Protein AF-C6MAG3-F1 (afdb_monomer_lite)

Radius of gyration: 18.59 Å; chains: 1; bounding box: 46×47×47 Å

Structure (mmCIF, N/CA/C/O backbone):
data_AF-C6MAG3-F1
#
_entry.id   AF-C6MAG3-F1
#
loop_
_atom_site.group_PDB
_atom_site.id
_atom_site.type_symbol
_atom_site.label_atom_id
_atom_site.label_alt_id
_atom_site.label_comp_id
_atom_site.label_asym_id
_atom_site.label_entity_id
_atom_site.label_seq_id
_atom_site.pdbx_PDB_ins_code
_atom_site.Cartn_x
_atom_site.Cartn_y
_atom_site.Cartn_z
_atom_site.occupancy
_atom_site.B_iso_or_equiv
_atom_site.auth_seq_id
_atom_site.auth_comp_id
_atom_site.auth_asym_id
_atom_site.auth_atom_id
_atom_site.pdbx_PDB_model_num
ATOM 1 N N . MET A 1 1 ? -18.992 26.140 8.855 1.00 83.50 1 MET A N 1
ATOM 2 C CA . MET A 1 1 ? -17.733 25.719 8.214 1.00 83.50 1 MET A CA 1
ATOM 3 C C . MET A 1 1 ? -17.428 26.676 7.082 1.00 83.50 1 MET A C 1
ATOM 5 O O . MET A 1 1 ? -18.272 26.811 6.205 1.00 83.50 1 MET A O 1
ATOM 9 N N . ASN A 1 2 ? -16.285 27.359 7.135 1.00 96.38 2 ASN A N 1
ATOM 10 C CA . ASN A 1 2 ? -15.703 28.088 6.001 1.00 96.38 2 ASN A CA 1
ATOM 11 C C . ASN A 1 2 ? -14.717 27.184 5.230 1.00 96.38 2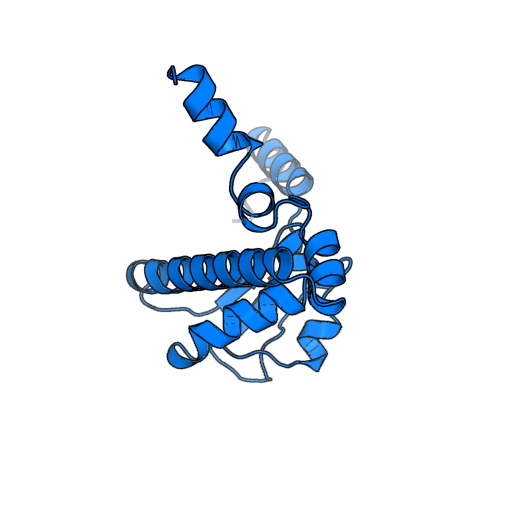 ASN A C 1
ATOM 13 O O . ASN A 1 2 ? -14.517 26.027 5.605 1.00 96.38 2 ASN A O 1
ATOM 17 N N . ILE A 1 3 ? -14.132 27.695 4.143 1.00 97.38 3 ILE A N 1
ATOM 18 C CA . ILE A 1 3 ? -13.217 26.927 3.283 1.00 97.38 3 ILE A CA 1
ATOM 19 C C . ILE A 1 3 ? -11.987 26.463 4.068 1.00 97.38 3 ILE A C 1
ATOM 21 O O . ILE A 1 3 ? -11.589 25.308 3.946 1.00 97.38 3 ILE A O 1
ATOM 25 N N . GLU A 1 4 ? -11.436 27.318 4.925 1.00 97.75 4 GLU A N 1
ATOM 26 C CA . GLU A 1 4 ? -10.256 27.010 5.732 1.00 97.75 4 GLU A CA 1
ATOM 27 C C . GLU A 1 4 ? -10.534 25.867 6.720 1.00 97.75 4 GLU A C 1
ATOM 29 O O . GLU A 1 4 ? -9.724 24.957 6.874 1.00 97.75 4 GLU A O 1
ATOM 34 N N . GLN A 1 5 ? -11.712 25.864 7.348 1.00 97.12 5 GLN A N 1
ATOM 35 C CA . GLN A 1 5 ? -12.139 24.795 8.253 1.00 97.12 5 GLN A CA 1
ATOM 36 C C . GLN A 1 5 ? -12.348 23.466 7.521 1.00 97.12 5 GLN A C 1
ATOM 38 O O . GLN A 1 5 ? -12.069 22.408 8.084 1.00 97.12 5 GLN A O 1
ATOM 43 N N . VAL A 1 6 ? -12.844 23.504 6.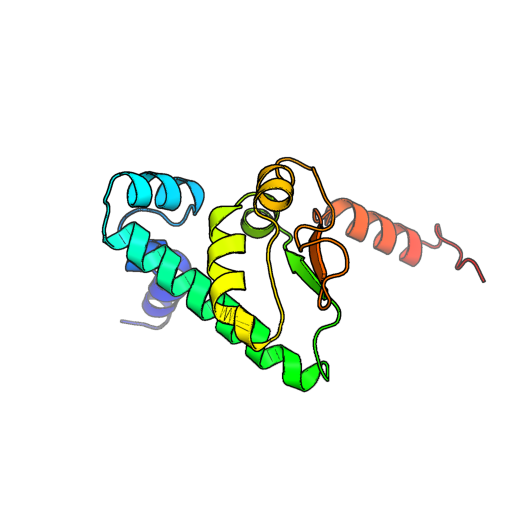281 1.00 97.62 6 VAL A N 1
ATOM 44 C CA . VAL A 1 6 ? -12.992 22.299 5.453 1.00 97.62 6 VAL A CA 1
ATOM 45 C C . VAL A 1 6 ? -11.622 21.753 5.054 1.00 97.62 6 VAL A C 1
ATOM 47 O O . VAL A 1 6 ? -11.398 20.550 5.177 1.00 97.62 6 VAL A O 1
ATOM 50 N N . ASP A 1 7 ? -10.698 22.619 4.638 1.00 97.44 7 ASP A N 1
ATOM 51 C CA . ASP A 1 7 ? -9.327 22.230 4.300 1.00 97.44 7 ASP A CA 1
ATOM 52 C C . ASP A 1 7 ? -8.612 21.583 5.495 1.00 97.44 7 ASP A C 1
ATOM 54 O O . ASP A 1 7 ? -8.052 20.491 5.379 1.00 97.44 7 ASP A O 1
ATOM 58 N N . GLU A 1 8 ? -8.723 22.194 6.677 1.00 97.12 8 GLU A N 1
ATOM 59 C CA . GLU A 1 8 ? -8.150 21.653 7.907 1.00 97.12 8 GLU A CA 1
ATOM 60 C C . GLU A 1 8 ? -8.750 20.282 8.251 1.00 97.12 8 GLU A C 1
ATOM 62 O O . GLU A 1 8 ? -8.027 19.337 8.582 1.00 97.12 8 GLU A O 1
ATOM 67 N N . MET A 1 9 ? -10.074 20.142 8.146 1.00 97.00 9 MET A N 1
ATOM 68 C CA . MET A 1 9 ? -10.755 18.877 8.411 1.00 97.00 9 MET A CA 1
ATOM 69 C C . MET A 1 9 ? -10.247 17.766 7.483 1.00 97.00 9 MET A C 1
ATOM 71 O O . MET A 1 9 ? -9.909 16.677 7.955 1.00 97.00 9 MET A O 1
ATOM 75 N N . LEU A 1 10 ? -10.156 18.038 6.180 1.00 96.19 10 LEU A N 1
ATOM 76 C CA . LEU A 1 10 ? -9.764 17.049 5.176 1.00 96.19 10 LEU A CA 1
ATOM 77 C C . LEU A 1 10 ? -8.278 16.686 5.257 1.00 96.19 10 LEU A C 1
ATOM 79 O O . LEU A 1 10 ? -7.937 15.508 5.178 1.00 96.19 10 LEU A O 1
ATOM 83 N N . ASN A 1 11 ? -7.397 17.666 5.460 1.00 96.06 11 ASN A N 1
ATOM 84 C CA . ASN A 1 11 ? -5.953 17.438 5.421 1.00 96.06 11 ASN A CA 1
ATOM 85 C C . ASN A 1 11 ? -5.347 17.035 6.769 1.00 96.06 11 ASN A C 1
ATOM 87 O O . ASN A 1 11 ? -4.281 16.418 6.790 1.00 96.06 11 ASN A O 1
ATOM 91 N N . LYS A 1 12 ? -5.975 17.393 7.898 1.00 95.94 12 LYS A N 1
ATOM 92 C CA . LYS A 1 12 ? -5.386 17.189 9.235 1.00 95.94 12 LYS A CA 1
ATOM 93 C C . LYS A 1 12 ? -6.206 16.298 10.160 1.00 95.94 12 LYS A C 1
ATOM 95 O O . LYS A 1 12 ? -5.621 15.720 11.068 1.00 95.94 12 LYS A O 1
ATOM 100 N N . LYS A 1 13 ? -7.522 16.174 9.953 1.00 96.88 13 LYS A N 1
ATOM 101 C CA . LYS A 1 13 ? -8.436 15.476 10.886 1.00 96.88 13 LYS A CA 1
ATOM 102 C C . LYS A 1 13 ? -9.150 14.264 10.274 1.00 96.88 13 LYS A C 1
ATOM 104 O O . LYS A 1 13 ? -10.019 13.684 10.910 1.00 96.88 13 LYS A O 1
ATOM 109 N N . SER A 1 14 ? -8.800 13.884 9.046 1.00 97.12 14 SER A N 1
ATOM 110 C CA . SER A 1 14 ? -9.444 12.796 8.297 1.00 97.12 14 SER A CA 1
ATOM 111 C C . SER A 1 14 ? -8.528 11.570 8.151 1.00 97.12 14 SER A C 1
ATOM 113 O O . SER A 1 14 ? -7.515 11.435 8.838 1.00 97.12 14 SER A O 1
ATOM 115 N N . GLY A 1 15 ? -8.887 10.646 7.256 1.00 97.12 15 GLY A N 1
ATOM 116 C CA . GLY A 1 15 ? -8.073 9.476 6.932 1.00 97.12 15 GLY A CA 1
ATOM 117 C C . GLY A 1 15 ? -7.965 8.503 8.103 1.00 97.12 15 GLY A C 1
ATOM 118 O O . GLY A 1 15 ? -8.949 8.263 8.798 1.00 97.12 15 GLY A O 1
ATOM 119 N N . LEU A 1 16 ? -6.767 7.948 8.307 1.00 98.00 16 LEU A N 1
ATOM 120 C CA . LEU A 1 16 ? -6.493 7.020 9.407 1.00 98.00 16 LEU A CA 1
ATOM 121 C C . LEU A 1 16 ? -6.883 7.617 10.764 1.00 98.00 16 LEU A C 1
ATOM 123 O O . LEU A 1 16 ? -7.643 6.989 11.489 1.00 98.00 16 LEU A O 1
ATOM 127 N N . LEU A 1 17 ? -6.454 8.853 11.042 1.00 98.25 17 LEU A N 1
ATOM 128 C CA . LEU A 1 17 ? -6.750 9.544 12.297 1.00 98.25 17 LEU A CA 1
ATOM 129 C C . LEU A 1 17 ? -8.250 9.748 12.504 1.00 98.25 17 LEU A C 1
ATOM 131 O O . LEU A 1 17 ? -8.752 9.487 13.589 1.00 98.25 17 LEU A O 1
ATOM 135 N N . GLY A 1 18 ? -8.957 10.211 11.471 1.00 98.00 18 GLY A N 1
ATOM 136 C CA . GLY A 1 18 ? -10.386 10.504 11.577 1.00 98.00 18 GLY A CA 1
ATOM 137 C C . GLY A 1 18 ? -11.255 9.258 11.751 1.00 98.00 18 GLY A C 1
ATOM 138 O O . GLY A 1 18 ? -12.262 9.319 12.439 1.00 98.00 18 GLY A O 1
ATOM 139 N N . ILE A 1 19 ? -10.873 8.126 11.146 1.00 98.19 19 ILE A N 1
ATOM 140 C CA . ILE A 1 19 ? -11.621 6.863 11.281 1.00 98.19 19 ILE A CA 1
ATOM 141 C C . ILE A 1 19 ? -11.253 6.146 12.578 1.00 98.19 19 ILE A C 1
ATOM 143 O O . ILE A 1 19 ? -12.119 5.576 13.236 1.00 98.19 19 ILE A O 1
ATOM 147 N N . SER A 1 20 ? -9.965 6.129 12.926 1.00 98.31 20 SER A N 1
ATOM 148 C CA . SER A 1 20 ? -9.507 5.418 14.113 1.00 98.31 20 SER A CA 1
ATOM 149 C C . SER A 1 20 ? -9.755 6.193 15.401 1.00 98.31 20 SER A C 1
ATOM 151 O O . SER A 1 20 ? -9.666 5.590 16.464 1.00 98.31 20 SER A O 1
ATOM 153 N N . GLU A 1 21 ? -9.940 7.514 15.300 1.00 97.75 21 GLU A N 1
ATOM 154 C CA . GLU A 1 21 ? -9.973 8.474 16.411 1.00 97.75 21 GLU A CA 1
ATOM 155 C C . GLU A 1 21 ? -8.773 8.328 17.367 1.00 97.75 21 GLU A C 1
ATOM 157 O O . GLU A 1 21 ? -8.865 8.592 18.562 1.00 97.75 21 GLU A O 1
ATOM 162 N N . LEU A 1 22 ? -7.624 7.893 16.829 1.00 97.94 22 LEU A N 1
ATOM 163 C CA . LEU A 1 22 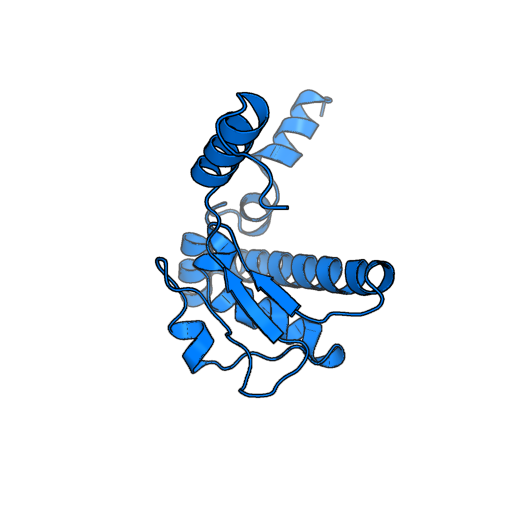? -6.463 7.478 17.625 1.00 97.94 22 LEU A CA 1
ATOM 164 C C . LEU A 1 22 ? -5.148 8.033 17.076 1.00 97.94 22 LEU A C 1
ATOM 166 O O . LEU A 1 22 ? -4.450 8.765 17.770 1.00 97.94 22 LEU A O 1
ATOM 170 N N . SER A 1 23 ? -4.779 7.677 15.843 1.00 97.69 23 SER A N 1
ATOM 171 C CA . SER A 1 23 ? -3.480 8.046 15.275 1.00 97.69 23 SER A CA 1
ATOM 172 C C . SER A 1 23 ? -3.514 8.054 13.750 1.00 97.69 23 SER A C 1
ATOM 174 O O . SER A 1 23 ? -4.279 7.326 13.124 1.00 97.69 23 SER A O 1
ATOM 176 N N . ASN A 1 24 ? -2.652 8.863 13.136 1.00 96.31 24 ASN A N 1
ATOM 177 C CA . ASN A 1 24 ? -2.345 8.785 11.708 1.00 96.31 24 ASN A CA 1
ATOM 178 C C . ASN A 1 24 ? -1.137 7.875 11.396 1.00 96.31 24 ASN A C 1
ATOM 180 O O . ASN A 1 24 ? -0.856 7.639 10.222 1.00 96.31 24 ASN A O 1
ATOM 184 N N . ASP A 1 25 ? -0.420 7.369 12.406 1.00 96.75 25 ASP A N 1
ATOM 185 C CA . ASP A 1 25 ? 0.712 6.455 12.230 1.00 96.75 25 ASP A CA 1
ATOM 186 C C . ASP A 1 25 ? 0.224 5.004 12.108 1.00 96.75 25 ASP A C 1
ATOM 188 O O . ASP A 1 25 ? -0.391 4.439 13.014 1.00 96.75 25 ASP A O 1
ATOM 192 N N . CYS A 1 26 ? 0.528 4.380 10.970 1.00 95.50 26 CYS A N 1
ATOM 193 C CA . CYS A 1 26 ? 0.045 3.040 10.644 1.00 95.50 26 CYS A CA 1
ATOM 194 C C . CYS A 1 26 ? 0.561 1.963 11.617 1.00 95.50 26 CYS A C 1
ATOM 196 O O . CYS A 1 26 ? -0.191 1.054 11.947 1.00 95.50 26 CYS A O 1
ATOM 198 N N . ARG A 1 27 ? 1.791 2.086 12.142 1.00 95.31 27 ARG A N 1
ATOM 199 C CA . ARG A 1 27 ? 2.349 1.110 13.101 1.00 95.31 27 ARG A CA 1
ATOM 200 C C . ARG A 1 27 ? 1.585 1.135 14.421 1.00 95.31 27 ARG A C 1
ATOM 202 O O . ARG A 1 27 ? 1.277 0.087 14.973 1.00 95.31 27 ARG A O 1
ATOM 209 N N . THR A 1 28 ? 1.258 2.333 14.897 1.00 97.50 28 THR A N 1
ATOM 210 C CA . THR A 1 28 ? 0.446 2.541 16.101 1.00 97.50 28 THR A CA 1
ATOM 211 C C . THR A 1 28 ? -0.929 1.898 15.937 1.00 97.50 28 THR A C 1
ATOM 213 O O . THR A 1 28 ? -1.397 1.204 16.835 1.00 97.50 28 THR A O 1
ATOM 216 N N . LEU A 1 29 ? -1.556 2.077 14.770 1.00 98.19 29 LEU A N 1
ATOM 217 C CA . LEU A 1 29 ? -2.853 1.469 14.483 1.00 98.19 29 LEU A CA 1
ATOM 218 C C . LEU A 1 29 ? -2.791 -0.052 14.339 1.00 98.19 29 LEU A C 1
ATOM 220 O O . LEU A 1 29 ? -3.734 -0.716 14.751 1.00 98.19 29 LEU A O 1
ATOM 224 N N . GLU A 1 30 ? -1.718 -0.614 13.777 1.00 97.06 30 GLU A N 1
ATOM 225 C CA . GLU A 1 30 ? -1.541 -2.071 13.710 1.00 97.06 30 GLU A CA 1
ATOM 226 C C . GLU A 1 30 ? -1.500 -2.685 15.111 1.00 97.06 30 GLU A C 1
ATOM 228 O O . GLU A 1 30 ? -2.231 -3.635 15.372 1.00 97.06 30 GLU A O 1
ATOM 233 N N . ILE A 1 31 ? -0.719 -2.096 16.023 1.00 97.88 31 ILE A N 1
ATOM 234 C CA . ILE A 1 31 ? -0.630 -2.550 17.420 1.00 97.88 31 ILE A CA 1
ATOM 235 C C . ILE A 1 31 ? -1.997 -2.443 18.104 1.00 97.88 31 ILE A C 1
ATOM 237 O O . ILE A 1 31 ? -2.483 -3.421 18.661 1.00 97.88 31 ILE A O 1
ATOM 241 N N . ALA A 1 32 ? -2.653 -1.283 18.010 1.00 98.25 32 ALA A N 1
ATOM 242 C CA . ALA A 1 32 ? -3.953 -1.076 18.642 1.00 98.25 32 ALA A CA 1
ATOM 243 C C . ALA A 1 32 ? -5.035 -2.016 18.079 1.00 98.25 32 ALA A C 1
ATOM 245 O O . ALA A 1 32 ? -5.886 -2.497 18.824 1.00 98.25 32 ALA A O 1
ATOM 246 N N . ALA A 1 33 ? -5.016 -2.295 16.773 1.00 97.94 33 ALA A N 1
ATOM 247 C CA . ALA A 1 33 ? -5.939 -3.242 16.155 1.00 97.94 33 ALA A CA 1
ATOM 248 C C . ALA A 1 33 ? -5.706 -4.676 16.658 1.00 97.94 33 ALA A C 1
ATOM 250 O O . ALA A 1 33 ? -6.681 -5.372 16.944 1.00 97.94 33 ALA A O 1
ATOM 251 N N . ASP A 1 34 ? -4.446 -5.096 16.814 1.00 97.00 34 ASP A N 1
ATOM 252 C CA . ASP A 1 34 ? -4.087 -6.400 17.390 1.00 97.00 34 ASP A CA 1
ATOM 253 C C . ASP A 1 34 ? -4.506 -6.508 18.874 1.00 97.00 34 ASP A C 1
ATOM 255 O O . ASP A 1 34 ? -4.845 -7.591 19.350 1.00 97.00 34 ASP A O 1
ATOM 259 N N . GLU A 1 35 ? -4.560 -5.381 19.590 1.00 98.00 35 GLU A N 1
ATOM 260 C CA . GLU A 1 35 ? -5.075 -5.265 20.965 1.00 98.00 35 GLU A CA 1
ATOM 261 C C . GLU A 1 35 ? -6.614 -5.145 21.048 1.00 98.00 35 GLU A C 1
ATOM 263 O O . GLU A 1 35 ? -7.172 -5.049 22.142 1.00 98.00 35 GLU A O 1
ATOM 268 N N . GLY A 1 36 ? -7.322 -5.183 19.912 1.00 98.06 36 GLY A N 1
ATOM 269 C CA . GLY A 1 36 ? -8.789 -5.180 19.851 1.00 98.06 36 GLY A CA 1
ATOM 270 C C . GLY A 1 36 ? -9.440 -3.803 19.679 1.00 98.06 36 GLY A C 1
ATOM 271 O O . GLY A 1 36 ? -10.648 -3.665 19.866 1.00 98.06 36 GLY A O 1
ATOM 272 N N . HIS A 1 37 ? -8.687 -2.764 19.310 1.00 98.50 37 HIS A N 1
ATOM 273 C CA . HIS A 1 37 ? -9.255 -1.444 19.041 1.00 98.50 37 HIS A CA 1
ATOM 274 C C . HIS A 1 37 ? -10.005 -1.416 17.697 1.00 98.50 37 HIS A C 1
ATOM 276 O O . HIS A 1 37 ? -9.414 -1.277 16.622 1.00 98.50 37 HIS A O 1
ATOM 282 N N . GLU A 1 38 ? -11.337 -1.433 17.755 1.00 98.38 38 GLU A N 1
ATOM 283 C CA . GLU A 1 38 ? -12.214 -1.495 16.575 1.00 98.38 38 GLU A CA 1
ATOM 284 C C . GLU A 1 38 ? -11.993 -0.353 15.568 1.00 98.38 38 GLU A C 1
ATOM 286 O O . GLU A 1 38 ? -11.906 -0.597 14.366 1.00 98.38 38 GLU A O 1
ATOM 291 N N . GLY A 1 39 ? -11.828 0.891 16.039 1.00 98.38 39 GLY A N 1
ATOM 292 C CA . GLY A 1 39 ? -11.562 2.040 15.160 1.00 98.38 39 GLY A CA 1
ATOM 293 C C . GLY A 1 39 ? -10.255 1.913 14.363 1.00 98.38 39 GLY A C 1
ATOM 294 O O . GLY A 1 39 ? -10.228 2.178 13.162 1.00 98.38 39 GLY A O 1
ATOM 295 N N . ALA A 1 40 ? -9.170 1.456 14.998 1.00 98.50 40 ALA A N 1
ATOM 296 C CA . ALA A 1 40 ? -7.892 1.206 14.340 1.00 98.50 40 ALA A CA 1
ATOM 297 C C . ALA A 1 40 ? -8.014 0.091 13.293 1.00 98.50 40 ALA A C 1
ATOM 299 O O . ALA A 1 40 ? -7.568 0.264 12.156 1.00 98.50 40 ALA A O 1
ATOM 300 N N . ARG A 1 41 ? -8.694 -1.012 13.635 1.00 98.50 41 ARG A N 1
ATOM 301 C CA . ARG A 1 41 ? -8.983 -2.105 12.697 1.00 98.50 41 ARG A CA 1
ATOM 302 C C . ARG A 1 41 ? -9.756 -1.602 11.476 1.00 98.50 41 ARG A C 1
ATOM 304 O O . ARG A 1 41 ? -9.332 -1.851 10.347 1.00 98.50 41 ARG A O 1
ATOM 311 N N . LEU A 1 42 ? -10.830 -0.842 11.696 1.00 98.56 42 LEU A N 1
ATOM 312 C CA . LEU A 1 42 ? -11.646 -0.260 10.630 1.00 98.56 42 LEU A CA 1
ATOM 313 C C . LEU A 1 42 ? -10.832 0.690 9.742 1.00 98.56 42 LEU A C 1
ATOM 315 O O . LEU A 1 42 ? -10.923 0.621 8.517 1.00 98.56 42 LEU A O 1
ATOM 319 N N . ALA A 1 43 ? -10.007 1.554 10.335 1.00 98.50 43 ALA A N 1
ATOM 320 C CA . ALA A 1 43 ? -9.171 2.490 9.590 1.00 98.50 43 ALA A CA 1
ATOM 321 C C . ALA A 1 43 ? -8.198 1.766 8.642 1.00 98.50 43 ALA A C 1
ATOM 323 O O . ALA A 1 43 ? -8.083 2.135 7.469 1.00 98.50 43 ALA A O 1
ATOM 324 N N . LEU A 1 44 ? -7.541 0.703 9.119 1.00 98.44 44 LEU A N 1
ATOM 325 C CA . LEU A 1 44 ? -6.630 -0.117 8.312 1.00 98.44 44 LEU A CA 1
ATOM 326 C C . LEU A 1 44 ? -7.374 -0.914 7.225 1.00 98.44 44 LEU A C 1
ATOM 328 O O . LEU A 1 44 ? -6.883 -1.038 6.099 1.00 98.44 44 LEU A O 1
ATOM 332 N N . GLU A 1 45 ? -8.566 -1.436 7.522 1.00 98.38 45 GLU A N 1
ATOM 333 C CA . GLU A 1 45 ? -9.422 -2.117 6.539 1.00 98.38 45 GLU A CA 1
ATOM 334 C C . GLU A 1 45 ? -9.851 -1.172 5.412 1.00 98.38 45 GLU A C 1
ATOM 336 O O . GLU A 1 45 ? -9.675 -1.496 4.237 1.00 98.38 45 GLU A O 1
ATOM 341 N N . VAL A 1 46 ? -10.325 0.030 5.747 1.00 98.50 46 VAL A N 1
ATOM 342 C CA . VAL A 1 46 ? -10.692 1.050 4.754 1.00 98.50 46 VAL A CA 1
ATOM 343 C C . VAL A 1 46 ? -9.481 1.462 3.917 1.00 98.50 46 VAL A C 1
ATOM 345 O O . VAL A 1 46 ? -9.592 1.578 2.695 1.00 98.50 46 VAL A O 1
ATOM 348 N N . MET A 1 47 ? -8.318 1.663 4.544 1.00 98.44 47 MET A N 1
ATOM 349 C CA . MET A 1 47 ? -7.081 2.013 3.842 1.00 98.44 47 MET A CA 1
ATOM 350 C C . MET A 1 47 ? -6.684 0.938 2.822 1.00 98.44 47 MET A C 1
ATOM 352 O O . MET A 1 47 ? -6.480 1.254 1.649 1.00 98.44 47 MET A O 1
ATOM 356 N N . THR A 1 48 ? -6.599 -0.323 3.252 1.00 98.62 48 THR A N 1
ATOM 357 C CA . THR A 1 48 ? -6.181 -1.451 2.397 1.00 98.62 48 THR A CA 1
ATOM 358 C C . THR A 1 48 ? -7.185 -1.735 1.282 1.00 98.62 48 THR A C 1
ATOM 360 O O . THR A 1 48 ? -6.778 -1.947 0.140 1.00 98.62 48 THR A O 1
ATOM 363 N N . TYR A 1 49 ? -8.488 -1.638 1.561 1.00 98.69 49 TYR A N 1
ATOM 364 C CA . TYR A 1 49 ? -9.533 -1.742 0.542 1.00 98.69 49 TYR A CA 1
ATOM 365 C C . TYR A 1 49 ? -9.410 -0.643 -0.522 1.00 98.69 49 TYR A C 1
ATOM 367 O O . TYR A 1 49 ? -9.446 -0.920 -1.723 1.00 98.69 49 TYR A O 1
ATOM 375 N N . ARG A 1 50 ? -9.231 0.618 -0.103 1.00 98.56 50 ARG A N 1
ATOM 376 C CA . ARG A 1 50 ? -9.060 1.736 -1.043 1.00 98.56 50 ARG A CA 1
ATOM 377 C C . ARG A 1 50 ? -7.798 1.568 -1.878 1.00 98.56 50 ARG A C 1
ATOM 379 O O . ARG A 1 50 ? -7.860 1.784 -3.085 1.00 98.56 50 ARG A 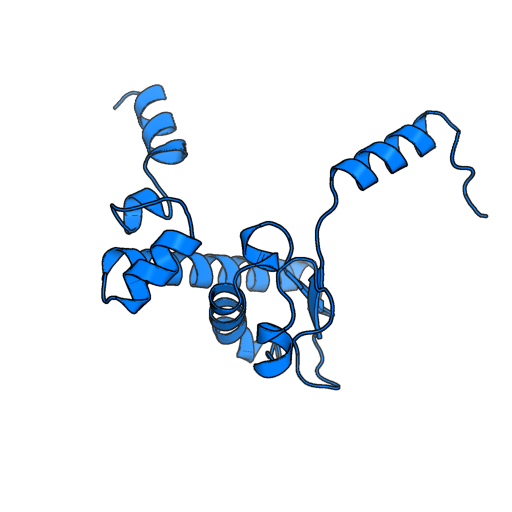O 1
ATOM 386 N N . LEU A 1 51 ? -6.689 1.162 -1.261 1.00 98.44 51 LEU A N 1
ATOM 387 C CA . LEU A 1 51 ? -5.436 0.898 -1.965 1.00 98.44 51 LEU A CA 1
ATOM 388 C C . LEU A 1 51 ? -5.617 -0.184 -3.038 1.00 98.44 51 LEU A C 1
ATOM 390 O O . LEU A 1 51 ? -5.275 0.050 -4.196 1.00 98.44 51 LEU A O 1
ATOM 394 N N . ALA A 1 52 ? -6.230 -1.317 -2.687 1.00 98.62 52 ALA A N 1
ATOM 395 C CA . ALA A 1 52 ? -6.534 -2.381 -3.639 1.00 98.62 52 ALA A CA 1
ATOM 396 C C . ALA A 1 52 ? -7.422 -1.878 -4.789 1.00 98.62 52 ALA A C 1
ATOM 398 O O . ALA A 1 52 ? -7.120 -2.103 -5.959 1.00 98.62 52 ALA A O 1
ATOM 399 N N . LYS A 1 53 ? -8.475 -1.112 -4.479 1.00 98.50 53 LYS A N 1
ATOM 400 C CA . LYS A 1 53 ? -9.353 -0.514 -5.492 1.00 98.50 53 LYS A CA 1
ATOM 401 C C . LYS A 1 53 ? -8.587 0.377 -6.478 1.00 98.50 53 LYS A C 1
ATOM 403 O O . LYS A 1 53 ? -8.848 0.301 -7.677 1.00 98.50 53 LYS A O 1
ATOM 408 N N . TYR A 1 54 ? -7.650 1.199 -6.001 1.00 98.06 54 TYR A N 1
ATOM 409 C CA . TYR A 1 54 ? -6.824 2.028 -6.884 1.00 98.06 54 TYR A CA 1
ATOM 410 C C . TYR A 1 54 ? -5.912 1.179 -7.774 1.00 98.06 54 TYR A C 1
ATOM 412 O O . TYR A 1 54 ? -5.890 1.407 -8.982 1.00 98.06 54 TYR A O 1
ATOM 420 N N . ILE A 1 55 ? -5.235 0.167 -7.221 1.00 97.69 55 ILE A N 1
ATOM 421 C CA . ILE A 1 55 ? -4.387 -0.755 -7.998 1.00 97.69 55 ILE A CA 1
ATOM 422 C C . ILE A 1 55 ? -5.201 -1.425 -9.111 1.00 97.69 55 ILE A C 1
ATOM 424 O O . ILE A 1 55 ? -4.825 -1.362 -10.280 1.00 97.69 55 ILE A O 1
ATOM 428 N N . ALA A 1 56 ? -6.362 -1.988 -8.768 1.00 97.12 56 ALA A N 1
ATOM 429 C CA . ALA A 1 56 ? -7.250 -2.614 -9.740 1.00 97.12 56 ALA A CA 1
ATOM 430 C C . ALA A 1 56 ? -7.693 -1.630 -10.834 1.00 97.12 56 ALA A C 1
ATOM 432 O O . ALA A 1 56 ? -7.702 -1.985 -12.009 1.00 97.12 56 ALA A O 1
ATOM 433 N N . SER A 1 57 ? -8.006 -0.379 -10.478 1.00 96.62 57 SER A N 1
ATOM 434 C CA . SER A 1 57 ? -8.414 0.633 -11.462 1.00 96.62 57 SER A CA 1
ATOM 435 C C . SER A 1 57 ? -7.308 0.999 -12.458 1.00 96.62 57 SER A C 1
ATOM 437 O O . SER A 1 57 ? -7.598 1.227 -13.630 1.00 96.62 57 SER A O 1
ATOM 439 N N . MET A 1 58 ? -6.044 1.004 -12.021 1.00 95.94 58 MET A N 1
ATOM 440 C CA . MET A 1 58 ? -4.905 1.326 -12.885 1.00 95.94 58 MET A CA 1
ATOM 441 C C . MET A 1 58 ? -4.582 0.196 -13.869 1.00 95.94 58 MET A C 1
ATOM 443 O O . MET A 1 58 ? -4.092 0.474 -14.960 1.00 95.94 58 MET A O 1
ATOM 447 N N . SER A 1 59 ? -4.926 -1.056 -13.537 1.00 94.44 59 SER A N 1
ATOM 448 C CA . SER A 1 59 ? -4.648 -2.223 -14.392 1.00 94.44 59 SER A CA 1
ATOM 449 C C . SER A 1 59 ? -5.211 -2.089 -15.813 1.00 94.44 59 SER A C 1
ATOM 451 O O . SER A 1 59 ? -4.586 -2.540 -16.769 1.00 94.44 59 SER A O 1
ATOM 453 N N . VAL A 1 60 ? -6.353 -1.409 -15.970 1.00 94.25 60 VAL A N 1
ATOM 454 C CA . VAL A 1 60 ? -6.980 -1.167 -17.278 1.00 94.25 60 VAL A CA 1
ATOM 455 C C . VAL A 1 60 ? -6.106 -0.268 -18.149 1.00 94.25 60 VAL A C 1
ATOM 457 O O . VAL A 1 60 ? -5.900 -0.565 -19.322 1.00 94.25 60 VAL A O 1
ATOM 460 N N . ALA A 1 61 ? -5.569 0.815 -17.580 1.00 94.25 61 ALA A N 1
ATOM 461 C CA . ALA A 1 61 ? -4.701 1.740 -18.305 1.00 94.25 61 ALA A CA 1
ATOM 462 C C . ALA A 1 61 ? -3.339 1.110 -18.641 1.00 94.25 61 ALA A C 1
ATOM 464 O O . ALA A 1 61 ? -2.752 1.436 -19.669 1.00 94.25 61 ALA A O 1
ATOM 465 N N . CYS A 1 62 ? -2.862 0.192 -17.796 1.00 92.38 62 CYS A N 1
ATOM 466 C CA . CYS A 1 62 ? -1.614 -0.541 -18.004 1.00 92.38 62 CYS A CA 1
ATOM 467 C C . CYS A 1 62 ? -1.749 -1.741 -18.962 1.00 92.38 62 CYS A C 1
ATOM 469 O O . CYS A 1 62 ? -0.734 -2.293 -19.371 1.00 92.38 62 CYS A O 1
ATOM 471 N N . GLY A 1 63 ? -2.970 -2.156 -19.327 1.00 93.56 63 GLY A N 1
ATOM 472 C CA . GLY A 1 63 ? -3.202 -3.347 -20.158 1.00 93.56 63 GLY A CA 1
ATOM 473 C C . GLY A 1 63 ? -2.986 -4.678 -19.426 1.00 93.56 63 GLY A C 1
ATOM 474 O O . GLY A 1 63 ? -2.820 -5.712 -20.068 1.00 93.56 63 GLY A O 1
ATOM 475 N N . GLY A 1 64 ? -2.989 -4.660 -18.093 1.00 92.69 64 GLY A N 1
ATOM 476 C CA . GLY A 1 64 ? -2.618 -5.786 -17.242 1.00 92.69 64 GLY A CA 1
ATOM 477 C C . GLY A 1 64 ? -1.662 -5.364 -16.129 1.00 92.69 64 GLY A C 1
ATOM 478 O O . GLY A 1 64 ? -1.430 -4.176 -15.901 1.00 92.69 64 GLY A O 1
ATOM 479 N N . ILE A 1 65 ? -1.134 -6.349 -15.404 1.00 96.12 65 ILE A N 1
ATOM 480 C CA . ILE A 1 65 ? -0.127 -6.151 -14.360 1.00 96.12 65 ILE A CA 1
ATOM 481 C C . ILE A 1 65 ? 0.968 -7.190 -14.594 1.00 96.12 65 ILE A C 1
ATOM 483 O O . ILE A 1 65 ? 0.687 -8.380 -14.534 1.00 96.12 65 ILE A O 1
ATOM 487 N N . ASP A 1 66 ? 2.207 -6.761 -14.828 1.00 95.94 66 ASP A N 1
ATOM 488 C CA . ASP A 1 66 ? 3.371 -7.662 -14.806 1.00 95.94 66 ASP A CA 1
ATOM 489 C C . ASP A 1 66 ? 3.932 -7.792 -13.387 1.00 95.94 66 ASP A C 1
ATOM 491 O O . ASP A 1 66 ? 4.342 -8.869 -12.946 1.00 95.94 66 ASP A O 1
ATOM 495 N N . ALA A 1 67 ? 3.917 -6.673 -12.656 1.00 96.88 67 ALA A N 1
ATOM 496 C CA . ALA A 1 67 ? 4.389 -6.584 -11.289 1.00 96.88 67 ALA A CA 1
AT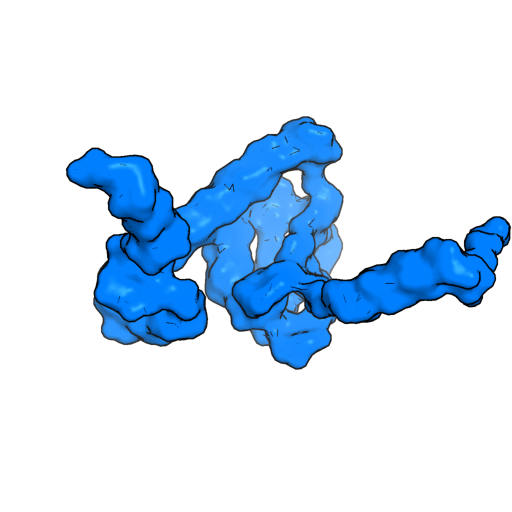OM 497 C C . ALA A 1 67 ? 3.626 -5.535 -10.468 1.00 96.88 67 ALA A C 1
ATOM 499 O O . ALA A 1 67 ? 3.259 -4.470 -10.966 1.00 96.88 67 ALA A O 1
ATOM 500 N N . LEU A 1 68 ? 3.459 -5.816 -9.176 1.00 97.94 68 LEU A N 1
ATOM 501 C CA . LEU A 1 68 ? 3.014 -4.872 -8.155 1.00 97.94 68 LEU A CA 1
ATOM 502 C C . LEU A 1 68 ? 4.173 -4.572 -7.198 1.00 97.94 68 LEU A C 1
ATOM 504 O O . LEU A 1 68 ? 4.674 -5.472 -6.525 1.00 97.94 68 LEU A O 1
ATOM 508 N N . VAL A 1 69 ? 4.574 -3.304 -7.104 1.00 97.81 69 VAL A N 1
ATOM 509 C CA . VAL A 1 69 ? 5.688 -2.864 -6.253 1.00 97.81 69 VAL A CA 1
ATOM 510 C C . VAL A 1 69 ? 5.171 -2.077 -5.052 1.00 97.81 69 VAL A C 1
ATOM 512 O O . VAL A 1 69 ? 4.479 -1.073 -5.202 1.00 97.81 69 VAL A O 1
ATOM 515 N N . PHE A 1 70 ? 5.554 -2.507 -3.852 1.00 98.25 70 PHE A N 1
ATOM 516 C CA . PHE A 1 70 ? 5.383 -1.752 -2.616 1.00 98.25 70 PHE A CA 1
ATOM 517 C C . PHE A 1 70 ? 6.668 -0.988 -2.280 1.00 98.25 70 PHE A C 1
ATOM 519 O O . PHE A 1 70 ? 7.749 -1.571 -2.203 1.00 98.25 70 PHE A O 1
ATOM 526 N N . THR A 1 71 ? 6.532 0.316 -2.047 1.00 96.81 71 THR A N 1
ATOM 527 C CA . THR A 1 71 ? 7.624 1.233 -1.693 1.00 96.81 71 THR A CA 1
ATOM 528 C C . THR A 1 71 ? 7.155 2.261 -0.654 1.00 96.81 71 THR A C 1
ATOM 530 O O . THR A 1 71 ? 5.982 2.257 -0.257 1.00 96.81 71 THR A O 1
ATOM 533 N N . GLY A 1 72 ? 8.055 3.124 -0.189 1.00 93.81 72 GLY A N 1
ATOM 534 C CA . GLY A 1 72 ? 7.800 4.147 0.816 1.00 93.81 72 GLY A CA 1
ATOM 535 C C . GLY A 1 72 ? 7.608 3.572 2.219 1.00 93.81 72 GLY A C 1
ATOM 536 O O . GLY A 1 72 ? 7.526 2.361 2.425 1.00 93.81 72 GLY A O 1
ATOM 537 N N . GLY A 1 73 ? 7.477 4.455 3.213 1.00 93.00 73 GLY A N 1
ATOM 538 C CA . GLY A 1 73 ? 7.490 4.070 4.630 1.00 93.00 73 GLY A CA 1
ATOM 539 C C . GLY A 1 73 ? 6.554 2.906 4.985 1.00 93.00 73 GLY A C 1
ATOM 540 O O . GLY A 1 73 ? 6.997 1.935 5.598 1.00 93.00 73 GLY A O 1
ATOM 541 N N . ILE A 1 74 ? 5.283 2.961 4.564 1.00 95.81 74 ILE A N 1
ATOM 542 C CA . ILE A 1 74 ? 4.296 1.896 4.829 1.00 95.81 74 ILE A CA 1
ATOM 543 C C . ILE A 1 74 ? 4.519 0.682 3.918 1.00 95.81 74 ILE A C 1
ATOM 545 O O . ILE A 1 74 ? 4.496 -0.446 4.404 1.00 95.81 74 ILE A O 1
ATOM 549 N N . GLY A 1 75 ? 4.740 0.881 2.616 1.00 96.69 75 GLY A N 1
ATOM 550 C CA . GLY A 1 75 ? 4.874 -0.226 1.665 1.00 96.69 75 GLY A CA 1
ATOM 551 C C . GLY A 1 75 ? 6.110 -1.082 1.930 1.00 96.69 75 GLY A C 1
ATOM 552 O O . GLY A 1 75 ? 6.032 -2.307 1.886 1.00 96.69 75 GLY A O 1
ATOM 553 N N . GLU A 1 76 ? 7.227 -0.463 2.301 1.00 95.75 76 GLU A N 1
ATOM 554 C CA . GLU A 1 76 ? 8.469 -1.155 2.654 1.00 95.75 76 GLU A CA 1
ATOM 555 C C . GLU A 1 76 ? 8.360 -1.870 3.996 1.00 95.75 76 GLU A C 1
ATOM 557 O O . GLU A 1 76 ? 8.820 -3.004 4.160 1.00 95.75 76 GLU A O 1
ATOM 562 N N . ASN A 1 77 ? 7.716 -1.221 4.967 1.00 94.38 77 ASN A N 1
ATOM 563 C CA . ASN A 1 77 ? 7.781 -1.650 6.350 1.00 94.38 77 ASN A CA 1
ATOM 564 C C . ASN A 1 77 ? 6.484 -2.204 6.904 1.00 94.38 77 ASN A C 1
ATOM 566 O O . ASN A 1 77 ? 6.518 -2.518 8.075 1.00 94.38 77 ASN A O 1
ATOM 570 N N . SER A 1 78 ? 5.373 -2.382 6.192 1.00 95.88 78 SER A N 1
ATOM 571 C CA . SER A 1 78 ? 4.192 -3.077 6.736 1.00 95.88 78 SER A CA 1
ATOM 572 C C . SER A 1 78 ? 3.855 -4.349 5.959 1.00 95.88 78 SER A C 1
ATOM 574 O O . SER A 1 78 ? 3.203 -4.335 4.916 1.00 95.88 78 SER A O 1
ATOM 576 N N . ARG A 1 79 ? 4.235 -5.493 6.541 1.00 96.12 79 ARG A N 1
ATOM 577 C CA . ARG A 1 79 ? 3.853 -6.826 6.047 1.00 96.12 79 ARG A CA 1
ATOM 578 C C . ARG A 1 79 ? 2.337 -7.048 6.039 1.00 96.12 79 ARG A C 1
ATOM 580 O O . ARG A 1 79 ? 1.836 -7.718 5.138 1.00 96.12 79 ARG A O 1
ATOM 587 N N . ASN A 1 80 ? 1.626 -6.490 7.021 1.00 96.06 80 ASN A N 1
ATOM 588 C CA . ASN A 1 80 ? 0.195 -6.711 7.211 1.00 96.06 80 ASN A CA 1
ATOM 589 C C . ASN A 1 80 ? -0.613 -5.908 6.192 1.00 96.06 80 ASN A C 1
ATOM 591 O O . ASN A 1 80 ? -1.536 -6.451 5.589 1.00 96.06 80 ASN A O 1
ATOM 595 N N . ILE A 1 81 ? -0.229 -4.652 5.935 1.00 97.81 81 ILE A N 1
ATOM 596 C CA . ILE A 1 81 ? -0.842 -3.828 4.888 1.00 97.81 81 ILE A CA 1
ATOM 597 C C . ILE A 1 81 ? -0.633 -4.458 3.513 1.00 97.81 81 ILE A C 1
ATOM 599 O O . ILE A 1 81 ? -1.600 -4.569 2.757 1.00 97.81 81 ILE A O 1
ATOM 603 N N . ARG A 1 82 ? 0.582 -4.936 3.196 1.00 98.31 82 ARG A N 1
ATOM 604 C CA . ARG A 1 82 ? 0.842 -5.652 1.935 1.00 98.31 82 ARG A CA 1
ATOM 605 C C . ARG A 1 82 ? -0.047 -6.886 1.790 1.00 98.31 82 ARG A C 1
ATOM 607 O O . ARG A 1 82 ? -0.749 -7.009 0.791 1.00 98.31 82 ARG A O 1
ATOM 614 N N . ALA A 1 83 ? -0.072 -7.747 2.810 1.00 98.00 83 ALA A N 1
ATOM 615 C CA . ALA A 1 83 ? -0.879 -8.967 2.818 1.00 98.00 83 ALA A CA 1
ATOM 616 C C . ALA A 1 83 ? -2.378 -8.684 2.638 1.00 98.00 83 ALA A C 1
ATOM 618 O O . ALA A 1 83 ? -3.008 -9.258 1.753 1.00 98.00 83 ALA A O 1
ATOM 619 N N . LYS A 1 84 ? -2.941 -7.758 3.425 1.00 97.88 84 LYS A N 1
ATOM 620 C CA . LYS A 1 84 ? -4.359 -7.374 3.335 1.00 97.88 84 LYS A CA 1
ATOM 621 C C . LYS A 1 84 ? -4.708 -6.777 1.972 1.00 97.88 84 LYS A C 1
ATOM 623 O O . LYS A 1 84 ? -5.748 -7.104 1.418 1.00 97.88 84 LYS A O 1
ATOM 628 N N . THR A 1 85 ? -3.842 -5.925 1.426 1.00 98.56 85 THR A N 1
ATOM 629 C CA . THR A 1 85 ? -4.064 -5.298 0.115 1.00 98.56 85 THR A CA 1
ATOM 630 C C . THR A 1 85 ? -4.072 -6.339 -1.001 1.00 98.56 85 THR A C 1
ATOM 632 O O . THR A 1 85 ? -4.995 -6.350 -1.809 1.00 98.56 85 THR A O 1
ATOM 635 N N . VAL A 1 86 ? -3.076 -7.232 -1.032 1.00 98.31 86 VAL A N 1
ATOM 636 C CA . VAL A 1 86 ? -2.977 -8.276 -2.064 1.00 98.31 86 VAL A CA 1
ATOM 637 C C . VAL A 1 86 ? -4.119 -9.285 -1.958 1.00 98.31 86 VAL A C 1
ATOM 639 O O . VAL A 1 86 ? -4.624 -9.712 -2.987 1.00 98.31 86 VAL A O 1
ATOM 642 N N . ALA A 1 87 ? -4.605 -9.597 -0.753 1.00 98.19 87 ALA A N 1
ATOM 643 C CA . ALA A 1 87 ? -5.750 -10.494 -0.580 1.00 98.19 87 ALA A CA 1
ATOM 644 C C . ALA A 1 87 ? -7.020 -10.008 -1.310 1.00 98.19 87 ALA A C 1
ATOM 646 O O . ALA A 1 87 ? -7.786 -10.822 -1.817 1.00 98.19 87 ALA A O 1
ATOM 647 N N . TYR A 1 88 ? -7.235 -8.691 -1.427 1.00 98.50 88 TYR A N 1
ATOM 648 C CA . TYR A 1 88 ? -8.342 -8.138 -2.221 1.00 98.50 88 TYR A CA 1
ATOM 649 C C . TYR A 1 88 ? -8.145 -8.274 -3.738 1.00 98.50 88 TYR A C 1
ATOM 651 O O . TYR A 1 88 ? -9.098 -8.081 -4.490 1.00 98.50 88 TYR A O 1
ATOM 659 N N . LEU A 1 89 ? -6.924 -8.554 -4.194 1.00 97.88 89 LEU A N 1
ATOM 660 C CA . LEU A 1 89 ? -6.519 -8.575 -5.601 1.00 97.88 89 LEU A CA 1
ATOM 661 C C . LEU A 1 89 ? -6.216 -9.989 -6.111 1.00 97.88 89 LEU A C 1
ATOM 663 O O . LEU A 1 89 ? -5.683 -10.138 -7.208 1.00 97.88 89 LEU A O 1
ATOM 667 N N . ASP A 1 90 ? -6.592 -11.015 -5.349 1.00 95.75 90 ASP A N 1
ATOM 668 C CA . ASP A 1 90 ? -6.396 -12.424 -5.706 1.00 95.75 90 ASP A CA 1
ATOM 669 C C . ASP A 1 90 ? -7.003 -12.764 -7.081 1.00 95.75 90 ASP A C 1
ATOM 671 O O . ASP A 1 90 ? -6.403 -13.472 -7.884 1.00 95.75 90 ASP A O 1
ATOM 675 N N . TYR A 1 91 ? -8.140 -12.146 -7.424 1.00 95.25 91 TYR A N 1
ATOM 676 C CA . TYR A 1 91 ? -8.799 -12.306 -8.728 1.00 95.25 91 TYR A CA 1
ATOM 677 C C . TYR A 1 91 ? -7.997 -11.748 -9.922 1.00 95.25 91 TYR A C 1
ATOM 679 O O . TYR A 1 91 ? -8.330 -12.048 -11.067 1.00 95.25 91 TYR A O 1
ATOM 687 N N . LEU A 1 92 ? -6.961 -10.938 -9.673 1.00 95.56 92 LEU A N 1
ATOM 688 C CA . LEU A 1 92 ? -5.997 -10.469 -10.676 1.00 95.56 92 LEU A CA 1
ATOM 689 C C . LEU A 1 92 ? -4.735 -11.353 -10.732 1.00 95.56 92 LEU A C 1
ATOM 691 O O . LEU A 1 92 ? -3.779 -11.000 -11.419 1.00 95.56 92 LEU A O 1
ATOM 695 N N . GLY A 1 93 ? -4.706 -12.474 -10.002 1.00 96.12 93 GLY A N 1
ATOM 696 C CA . GLY A 1 93 ? -3.564 -13.393 -9.930 1.00 96.12 93 GLY A CA 1
ATOM 697 C C . GLY A 1 93 ? -2.424 -12.920 -9.023 1.00 96.12 93 GLY A C 1
ATOM 698 O O . GLY A 1 93 ? -1.329 -13.479 -9.065 1.00 96.12 93 GLY A O 1
ATOM 699 N N . LEU A 1 94 ? -2.642 -11.875 -8.219 1.00 97.94 94 LEU A N 1
ATOM 700 C CA . LEU A 1 94 ? -1.643 -11.367 -7.281 1.00 97.94 94 LEU A CA 1
ATOM 701 C C . LEU A 1 94 ? -1.670 -12.192 -5.992 1.00 97.94 94 LEU A C 1
ATOM 703 O O . LEU A 1 94 ? -2.682 -12.241 -5.298 1.00 97.94 94 LEU A O 1
ATOM 707 N N . HIS A 1 95 ? -0.528 -12.776 -5.631 1.00 97.81 95 HIS A N 1
ATOM 708 C CA . HIS A 1 95 ? -0.391 -13.603 -4.432 1.00 97.81 95 HIS A CA 1
ATOM 709 C C . HIS A 1 95 ? 0.858 -13.228 -3.630 1.00 97.81 95 HIS A C 1
ATOM 711 O O . HIS A 1 95 ? 1.831 -12.698 -4.169 1.00 97.81 95 HIS A O 1
ATOM 717 N N . ILE A 1 96 ? 0.848 -13.538 -2.332 1.00 97.56 96 ILE A N 1
ATOM 718 C CA . ILE A 1 96 ? 1.978 -13.315 -1.426 1.00 97.56 96 ILE A CA 1
ATOM 719 C C . ILE A 1 96 ? 2.501 -14.646 -0.882 1.00 97.56 96 ILE A C 1
ATOM 721 O O . ILE A 1 96 ? 1.745 -15.453 -0.343 1.00 97.56 96 ILE A O 1
ATOM 725 N N . ASP A 1 97 ? 3.817 -14.832 -0.951 1.00 97.94 97 ASP A N 1
ATOM 726 C CA . ASP A 1 97 ? 4.530 -15.793 -0.121 1.00 97.94 97 ASP A CA 1
ATOM 727 C C . ASP A 1 97 ? 4.707 -15.191 1.277 1.00 97.94 97 ASP A C 1
ATOM 729 O O . ASP A 1 97 ? 5.350 -14.154 1.469 1.00 97.94 97 ASP A O 1
ATOM 733 N N . THR A 1 98 ? 4.099 -15.831 2.276 1.00 97.00 98 THR A N 1
ATOM 734 C CA . THR A 1 98 ? 4.082 -15.287 3.639 1.00 97.00 98 THR A CA 1
ATOM 735 C C . THR A 1 98 ? 5.491 -15.164 4.208 1.00 97.00 98 THR A C 1
ATOM 737 O O . THR A 1 98 ? 5.784 -14.166 4.857 1.00 97.00 98 THR A O 1
ATOM 740 N N . LYS A 1 99 ? 6.386 -16.122 3.943 1.00 96.88 99 LYS A N 1
ATOM 741 C CA . LYS A 1 99 ? 7.748 -16.093 4.482 1.00 96.88 99 LYS A CA 1
ATOM 742 C C . LYS A 1 99 ? 8.561 -14.963 3.848 1.00 96.88 99 LYS A C 1
ATOM 744 O O . LYS A 1 99 ? 9.147 -14.162 4.569 1.00 96.88 99 LYS A O 1
ATOM 749 N N . ALA A 1 100 ? 8.527 -14.831 2.527 1.00 97.00 100 ALA A N 1
ATOM 750 C CA . ALA A 1 100 ? 9.206 -13.750 1.824 1.00 97.00 100 ALA A CA 1
ATOM 751 C C . ALA A 1 100 ? 8.671 -12.378 2.265 1.00 97.00 100 ALA A C 1
ATOM 753 O O . ALA A 1 100 ? 9.445 -11.475 2.583 1.00 97.00 100 ALA A O 1
ATOM 754 N N . ASN A 1 101 ? 7.349 -12.224 2.386 1.00 97.62 101 ASN A N 1
ATOM 755 C CA . ASN A 1 101 ? 6.738 -10.981 2.856 1.00 97.62 101 ASN A CA 1
ATOM 756 C C . ASN A 1 101 ? 7.174 -10.592 4.279 1.00 97.62 101 ASN A C 1
ATOM 758 O O . ASN A 1 101 ? 7.278 -9.405 4.585 1.00 97.62 101 ASN A O 1
ATOM 762 N N . MET A 1 102 ? 7.440 -11.569 5.148 1.00 94.75 102 MET A N 1
ATOM 763 C CA . MET A 1 102 ? 7.953 -11.330 6.500 1.00 94.75 102 MET A CA 1
ATOM 764 C C . MET A 1 102 ? 9.383 -10.791 6.501 1.00 94.75 102 MET A C 1
ATOM 766 O O . MET A 1 102 ? 9.701 -9.902 7.291 1.00 94.75 102 MET A O 1
ATOM 770 N N . GLU A 1 103 ? 10.230 -11.327 5.624 1.00 94.31 103 GLU A N 1
ATOM 771 C CA . GLU A 1 103 ? 11.665 -11.036 5.563 1.00 94.31 103 GLU A CA 1
ATOM 772 C C . GLU A 1 103 ? 11.971 -9.679 4.900 1.00 94.31 103 GLU A C 1
ATOM 774 O O . GLU A 1 103 ? 12.962 -9.029 5.234 1.00 94.31 103 GLU A O 1
ATOM 779 N N . LYS A 1 104 ? 11.120 -9.206 3.979 1.00 90.19 104 LYS A N 1
ATOM 780 C CA . LYS A 1 104 ? 11.326 -7.943 3.244 1.00 90.19 104 LYS A CA 1
ATOM 781 C C . LYS A 1 104 ? 10.792 -6.718 4.002 1.00 90.19 104 LYS A C 1
ATOM 783 O O . LYS A 1 104 ? 9.718 -6.193 3.695 1.00 90.19 104 LYS A O 1
ATOM 788 N N . ARG A 1 105 ? 11.534 -6.302 5.036 1.00 86.12 105 ARG A N 1
ATOM 789 C CA . ARG A 1 105 ? 11.379 -5.051 5.818 1.00 86.12 105 ARG A CA 1
ATOM 790 C C . ARG A 1 105 ? 12.762 -4.489 6.183 1.00 86.12 105 ARG A C 1
ATOM 792 O O . ARG A 1 105 ? 13.759 -5.206 6.078 1.00 86.12 105 ARG A O 1
ATOM 799 N N . TYR A 1 106 ? 12.818 -3.240 6.656 1.00 83.00 106 TYR A N 1
ATOM 800 C CA . TYR A 1 106 ? 14.038 -2.607 7.187 1.00 83.00 106 TYR A CA 1
ATOM 801 C C . TYR A 1 106 ? 15.208 -2.580 6.187 1.00 83.00 106 TYR A C 1
ATOM 803 O O . TYR A 1 106 ? 16.324 -2.981 6.504 1.00 83.00 106 TYR A O 1
ATOM 811 N N . GLY A 1 107 ? 14.933 -2.143 4.955 1.00 80.88 107 GLY A N 1
ATOM 812 C CA . GLY A 1 107 ? 15.930 -2.049 3.880 1.00 80.88 107 GLY A CA 1
ATOM 813 C C . GLY A 1 107 ? 16.097 -3.323 3.045 1.00 80.88 107 GLY A C 1
ATOM 814 O O . GLY A 1 107 ? 16.748 -3.284 2.004 1.00 80.88 107 GLY A O 1
ATOM 815 N N . ASN A 1 108 ? 15.471 -4.439 3.434 1.00 88.88 108 ASN A N 1
ATOM 816 C CA . ASN A 1 108 ? 15.438 -5.640 2.601 1.00 88.88 108 ASN A CA 1
ATOM 817 C C . ASN A 1 108 ? 14.406 -5.505 1.474 1.00 88.88 108 ASN A C 1
ATOM 819 O O . ASN A 1 108 ? 13.225 -5.269 1.730 1.00 88.88 108 ASN A O 1
ATOM 823 N N . SER A 1 109 ? 14.844 -5.737 0.238 1.00 92.94 109 SER A N 1
ATOM 824 C CA . SER A 1 109 ? 14.035 -5.637 -0.981 1.00 92.94 109 SER A CA 1
ATOM 825 C C . SER A 1 109 ? 13.938 -6.972 -1.726 1.00 92.94 109 SER A C 1
ATOM 827 O O . SER A 1 109 ? 14.693 -7.918 -1.457 1.00 92.94 109 SER A O 1
ATOM 829 N N . GLY A 1 110 ? 12.983 -7.074 -2.649 1.00 95.88 110 GLY A N 1
ATOM 830 C CA . GLY A 1 110 ? 12.843 -8.203 -3.567 1.00 95.88 110 GLY A CA 1
ATOM 831 C C . GLY A 1 110 ? 11.416 -8.720 -3.708 1.00 95.88 110 GLY A C 1
ATOM 832 O O . GLY A 1 110 ? 10.461 -8.118 -3.219 1.00 95.88 110 GLY A O 1
ATOM 833 N N . ILE A 1 111 ? 11.294 -9.854 -4.396 1.00 97.69 111 ILE A N 1
ATOM 834 C CA . ILE A 1 111 ? 10.022 -10.529 -4.660 1.00 97.69 111 ILE A CA 1
ATOM 835 C C . ILE A 1 111 ? 9.455 -11.108 -3.357 1.00 97.69 111 ILE A C 1
ATOM 837 O O . ILE A 1 111 ? 10.176 -11.720 -2.567 1.00 97.69 111 ILE A O 1
ATOM 841 N N . ILE A 1 112 ? 8.157 -10.900 -3.155 1.00 98.19 112 ILE A N 1
ATOM 842 C CA . ILE A 1 112 ? 7.349 -11.415 -2.047 1.00 98.19 112 ILE A CA 1
ATOM 843 C C . ILE A 1 112 ? 6.146 -12.237 -2.526 1.00 98.19 112 ILE A C 1
ATOM 845 O O . ILE A 1 112 ? 5.302 -12.596 -1.711 1.00 98.19 112 ILE A O 1
ATOM 849 N N . SER A 1 113 ? 6.039 -12.523 -3.823 1.00 98.19 113 SER A N 1
ATOM 850 C CA . SER A 1 113 ? 5.077 -13.481 -4.370 1.00 98.19 113 SER A CA 1
ATOM 851 C C . SER A 1 113 ? 5.682 -14.896 -4.446 1.00 98.19 113 SER A C 1
ATOM 853 O O . SER A 1 113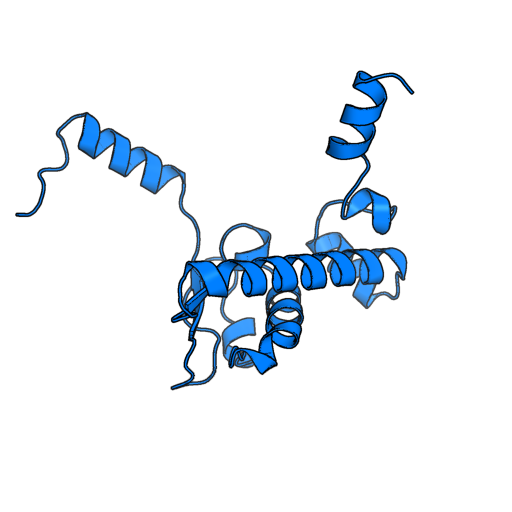 ? 6.909 -15.039 -4.401 1.00 98.19 113 SER A O 1
ATOM 855 N N . PRO A 1 114 ? 4.862 -15.962 -4.539 1.00 97.38 114 PRO A N 1
ATOM 856 C CA . PRO A 1 114 ? 5.365 -17.330 -4.672 1.00 97.38 114 PRO A CA 1
ATOM 857 C C . PRO A 1 114 ? 6.298 -17.503 -5.878 1.00 97.38 114 PRO A C 1
ATOM 859 O O . PRO A 1 114 ? 6.138 -16.839 -6.904 1.00 97.38 114 PRO A O 1
ATOM 862 N N . THR A 1 115 ? 7.268 -18.414 -5.792 1.00 94.00 115 THR A N 1
ATOM 863 C CA . THR A 1 115 ? 8.208 -18.662 -6.896 1.00 94.00 115 THR A CA 1
ATOM 864 C C . THR A 1 115 ? 7.470 -19.033 -8.184 1.00 94.00 115 THR A C 1
ATOM 866 O O . THR A 1 115 ? 6.646 -19.942 -8.191 1.00 94.00 115 THR A O 1
ATOM 869 N N . GLY A 1 116 ? 7.775 -18.328 -9.277 1.00 90.69 116 GLY A N 1
ATOM 870 C CA . GLY A 1 116 ? 7.146 -18.541 -10.585 1.00 90.69 116 GLY A CA 1
ATOM 871 C C . GLY A 1 116 ? 5.750 -17.927 -10.743 1.00 90.69 116 GLY A C 1
ATOM 872 O O . GLY A 1 116 ? 5.155 -18.081 -11.806 1.00 90.69 116 GLY A O 1
ATOM 873 N N . SER A 1 117 ? 5.226 -17.232 -9.726 1.00 92.44 117 SER A N 1
ATOM 874 C CA . SER A 1 117 ? 3.961 -16.497 -9.848 1.00 92.44 117 SER A CA 1
ATOM 875 C C . SER A 1 117 ? 4.101 -15.269 -10.748 1.00 92.44 117 SER A C 1
ATOM 877 O O . SER A 1 117 ? 5.075 -14.522 -10.655 1.00 92.44 117 SER A O 1
ATOM 879 N N . MET A 1 118 ? 3.091 -15.068 -11.593 1.00 92.69 118 MET A N 1
ATOM 880 C CA . MET A 1 118 ? 2.887 -13.868 -12.396 1.00 92.69 118 MET A CA 1
ATOM 881 C C . MET A 1 118 ? 1.413 -13.459 -12.253 1.00 92.69 118 MET A C 1
ATOM 883 O O . MET A 1 118 ? 0.554 -14.325 -12.439 1.00 92.69 118 MET A O 1
ATOM 887 N N . PRO A 1 119 ? 1.103 -12.192 -11.933 1.00 96.75 119 PRO A N 1
ATOM 888 C CA . PRO A 1 119 ? 2.030 -11.068 -11.770 1.00 96.75 119 PRO A CA 1
ATOM 889 C C . PRO A 1 119 ? 2.913 -11.172 -10.515 1.00 96.75 119 PRO A C 1
ATOM 891 O O . PRO A 1 119 ? 2.494 -11.703 -9.485 1.00 96.75 119 PRO A O 1
ATOM 894 N N . ALA A 1 120 ? 4.136 -10.645 -10.587 1.00 97.88 120 ALA A N 1
ATOM 895 C CA . ALA A 1 120 ? 5.051 -10.642 -9.447 1.00 97.88 120 ALA A CA 1
ATOM 896 C C . ALA A 1 120 ? 4.647 -9.584 -8.405 1.00 97.88 120 ALA A C 1
ATOM 898 O O . ALA A 1 120 ? 4.171 -8.505 -8.747 1.00 97.88 120 ALA A O 1
ATOM 899 N N . VAL A 1 121 ? 4.893 -9.841 -7.120 1.00 98.44 121 VAL A N 1
ATOM 900 C CA . VAL A 1 121 ? 4.726 -8.833 -6.056 1.00 98.44 121 VAL A CA 1
ATOM 901 C C . VAL A 1 121 ? 6.079 -8.559 -5.425 1.00 98.44 121 VAL A C 1
ATOM 903 O O . VAL A 1 121 ? 6.783 -9.504 -5.081 1.00 98.44 121 VAL A O 1
ATOM 906 N N . LEU A 1 122 ? 6.464 -7.292 -5.269 1.00 98.12 122 LEU A N 1
ATOM 907 C CA . LEU A 1 122 ? 7.795 -6.901 -4.801 1.00 98.12 122 LEU A CA 1
ATOM 908 C C . LEU A 1 122 ? 7.749 -5.821 -3.721 1.00 98.12 122 LEU A C 1
ATOM 910 O O . LEU A 1 122 ? 6.817 -5.023 -3.648 1.00 98.12 122 LEU A O 1
ATOM 914 N N . VAL A 1 123 ? 8.819 -5.764 -2.931 1.00 98.19 123 VAL A N 1
ATOM 915 C CA . VAL A 1 123 ? 9.162 -4.631 -2.067 1.00 98.19 123 VAL A CA 1
ATOM 916 C C . VAL A 1 123 ? 10.435 -3.983 -2.598 1.00 98.19 123 VAL A C 1
ATOM 918 O O . VAL A 1 123 ? 11.454 -4.663 -2.733 1.00 98.19 123 VAL A O 1
ATOM 921 N N . VAL A 1 124 ? 10.393 -2.683 -2.883 1.00 96.44 124 VAL A N 1
ATOM 922 C CA . VAL A 1 124 ? 11.541 -1.916 -3.389 1.00 96.44 124 VAL A CA 1
ATOM 923 C C . VAL A 1 124 ? 11.667 -0.621 -2.582 1.00 96.44 124 VAL A C 1
ATOM 925 O O . VAL A 1 124 ? 10.753 0.200 -2.643 1.00 96.44 124 VAL A O 1
ATOM 928 N N . PRO A 1 125 ? 12.757 -0.429 -1.818 1.00 94.25 125 PRO A N 1
ATOM 929 C CA . PRO A 1 125 ? 13.009 0.808 -1.099 1.00 94.25 125 PRO A CA 1
ATOM 930 C C . PRO A 1 125 ? 13.094 2.002 -2.038 1.00 94.25 125 PRO A C 1
ATOM 932 O O . PRO A 1 125 ? 13.764 1.926 -3.070 1.00 94.25 125 PRO A O 1
ATOM 935 N N . THR A 1 126 ? 12.429 3.094 -1.675 1.00 91.88 126 THR A N 1
ATOM 936 C CA . THR A 1 126 ? 12.634 4.369 -2.363 1.00 91.88 126 THR A CA 1
ATOM 937 C C . THR A 1 126 ? 13.949 5.005 -1.909 1.00 91.88 126 THR A C 1
ATOM 939 O O . THR A 1 126 ? 14.390 4.817 -0.774 1.00 91.88 126 THR A O 1
ATOM 942 N N . ASN A 1 127 ? 14.592 5.754 -2.799 1.00 93.50 127 ASN A N 1
ATOM 943 C CA . ASN A 1 127 ? 15.739 6.593 -2.467 1.00 93.50 127 ASN A CA 1
ATOM 944 C C . ASN A 1 127 ? 15.618 7.901 -3.253 1.00 93.50 127 ASN A C 1
ATOM 946 O O . ASN A 1 127 ? 16.158 8.046 -4.352 1.00 93.50 127 ASN A O 1
ATOM 950 N N . GLU A 1 128 ? 14.821 8.813 -2.701 1.00 93.50 128 GLU A N 1
ATOM 951 C CA . GLU A 1 128 ? 14.485 10.088 -3.334 1.00 93.50 128 GLU A CA 1
ATOM 952 C C . GLU A 1 128 ? 15.731 10.971 -3.464 1.00 93.50 128 GLU A C 1
ATOM 954 O O . GLU A 1 128 ? 15.941 11.587 -4.507 1.00 93.50 128 GLU A O 1
ATOM 959 N N . GLU A 1 129 ? 16.619 10.961 -2.466 1.00 95.31 129 GLU A N 1
ATOM 960 C CA . GLU A 1 129 ? 17.871 11.717 -2.486 1.00 95.31 129 GLU A CA 1
ATOM 961 C C . GLU A 1 129 ? 18.818 11.242 -3.591 1.00 95.31 129 GLU A C 1
ATOM 963 O O . GLU A 1 129 ? 19.422 12.067 -4.279 1.00 95.31 129 GLU A O 1
ATOM 968 N N . LEU A 1 130 ? 18.940 9.925 -3.797 1.00 93.75 130 LEU A N 1
ATOM 969 C CA . LEU A 1 130 ? 19.730 9.379 -4.900 1.00 93.75 130 LEU A CA 1
ATOM 970 C C . LEU A 1 130 ? 19.128 9.769 -6.249 1.00 93.75 130 LEU A C 1
ATOM 972 O O . LEU A 1 130 ? 19.877 10.159 -7.139 1.00 93.75 130 LEU A O 1
ATOM 976 N N . MET A 1 131 ? 17.803 9.697 -6.402 1.00 94.50 131 MET A N 1
ATOM 977 C CA . MET A 1 131 ? 17.146 10.098 -7.648 1.00 94.50 131 MET A CA 1
ATOM 978 C C . MET A 1 131 ? 17.401 11.580 -7.957 1.00 94.50 131 MET A C 1
ATOM 980 O O . MET A 1 131 ? 17.827 11.911 -9.060 1.00 94.50 131 MET A O 1
ATOM 984 N N . ILE A 1 132 ? 17.259 12.461 -6.959 1.00 96.75 132 ILE A N 1
ATOM 985 C CA . ILE A 1 132 ? 17.566 13.893 -7.089 1.00 96.75 132 ILE A CA 1
ATOM 986 C C . ILE A 1 132 ? 19.039 14.107 -7.458 1.00 96.75 132 ILE A C 1
ATOM 988 O O . ILE A 1 132 ? 19.348 14.943 -8.309 1.00 96.75 132 ILE A O 1
ATOM 992 N N . ALA A 1 133 ? 19.962 13.368 -6.839 1.00 96.56 133 ALA A N 1
ATOM 993 C CA . ALA A 1 133 ? 21.386 13.469 -7.140 1.00 96.56 133 ALA A CA 1
ATOM 994 C C . ALA A 1 133 ? 21.710 13.009 -8.570 1.00 96.56 133 ALA A C 1
ATOM 996 O O . ALA A 1 133 ? 22.500 13.663 -9.250 1.00 96.56 133 ALA A O 1
ATOM 997 N N . LEU A 1 134 ? 21.086 11.922 -9.036 1.00 95.31 134 LEU A N 1
ATOM 998 C CA . LEU A 1 134 ? 21.237 11.414 -10.400 1.00 95.31 134 LEU A CA 1
ATOM 999 C C . LEU A 1 134 ? 20.677 12.401 -11.428 1.00 95.31 134 LEU A C 1
ATOM 1001 O O . LEU A 1 134 ? 21.384 12.735 -12.377 1.00 95.31 134 LEU A O 1
ATOM 1005 N N . ASP A 1 135 ? 19.477 12.940 -11.206 1.00 96.44 135 ASP A N 1
ATOM 1006 C CA . ASP A 1 135 ? 18.890 13.964 -12.078 1.00 96.44 135 ASP A CA 1
ATOM 1007 C C . ASP A 1 135 ? 19.747 15.234 -12.099 1.00 96.44 135 ASP A C 1
ATOM 1009 O O . ASP A 1 135 ? 20.012 15.800 -13.159 1.00 96.44 135 ASP A O 1
ATOM 1013 N N . THR A 1 136 ? 20.259 15.657 -10.939 1.00 96.88 136 THR A N 1
ATOM 1014 C CA . THR A 1 136 ? 21.175 16.803 -10.839 1.00 96.88 136 THR A CA 1
ATOM 1015 C C . THR A 1 136 ? 22.459 16.548 -11.622 1.00 96.88 136 THR A C 1
ATOM 1017 O O . THR A 1 136 ? 22.917 17.421 -12.356 1.00 96.88 136 THR A O 1
ATOM 1020 N N . ALA A 1 137 ? 23.039 15.352 -11.494 1.00 96.44 137 ALA A N 1
ATOM 1021 C CA . ALA A 1 137 ? 24.248 14.973 -12.210 1.00 96.44 137 ALA A CA 1
ATOM 1022 C C . ALA A 1 137 ? 24.015 14.917 -13.727 1.00 96.44 137 ALA A C 1
ATOM 1024 O O . ALA A 1 137 ? 24.859 15.398 -14.481 1.00 96.44 137 ALA A O 1
ATOM 1025 N N . ALA A 1 138 ? 22.871 14.398 -14.179 1.00 95.62 138 ALA A N 1
ATOM 1026 C CA . ALA A 1 138 ? 22.492 14.389 -15.589 1.00 95.62 138 ALA A CA 1
ATOM 1027 C C . ALA A 1 138 ? 22.319 15.814 -16.139 1.00 95.62 138 ALA A C 1
ATOM 1029 O O . ALA A 1 138 ? 22.945 16.171 -17.136 1.00 95.62 138 ALA A O 1
ATOM 1030 N N . LEU A 1 139 ? 21.550 16.665 -15.453 1.00 95.94 139 LEU A N 1
ATOM 1031 C CA . LEU A 1 139 ? 21.302 18.052 -15.868 1.00 95.94 139 LEU A CA 1
ATOM 1032 C C . LEU A 1 139 ? 22.566 18.920 -15.854 1.00 95.94 139 LEU A C 1
ATOM 1034 O O . LEU A 1 139 ? 22.713 19.812 -16.688 1.00 95.94 139 LEU A O 1
ATOM 1038 N N . ALA A 1 140 ? 23.488 18.660 -14.927 1.00 96.38 140 ALA A N 1
ATOM 1039 C CA . ALA A 1 140 ? 24.776 19.344 -14.855 1.00 96.38 140 ALA A CA 1
ATOM 1040 C C . ALA A 1 140 ? 25.834 18.769 -15.822 1.00 96.38 140 ALA A C 1
ATOM 1042 O O . ALA A 1 140 ? 26.950 19.284 -15.872 1.00 96.38 140 ALA A O 1
ATOM 1043 N N . GLY A 1 141 ? 25.503 17.725 -16.596 1.00 93.19 141 GLY A N 1
ATOM 1044 C CA . GLY A 1 141 ? 26.393 17.120 -17.592 1.00 93.19 141 GLY A CA 1
ATOM 1045 C C . GLY A 1 141 ? 27.470 16.190 -17.020 1.00 93.19 141 GLY A C 1
ATOM 1046 O O . GLY A 1 141 ? 28.458 15.909 -17.695 1.00 93.19 141 GLY A O 1
ATOM 1047 N N . PHE A 1 142 ? 27.305 15.714 -15.784 1.00 90.38 142 PHE A N 1
ATOM 1048 C CA . PHE A 1 142 ? 28.211 14.755 -15.140 1.00 90.38 142 PHE A CA 1
ATOM 1049 C C . PHE A 1 142 ? 27.900 13.293 -15.484 1.00 90.38 142 PHE A C 1
ATOM 1051 O O . PHE A 1 142 ? 28.765 12.436 -15.317 1.00 90.38 142 PHE A O 1
ATOM 1058 N N . LEU A 1 143 ? 26.690 13.002 -15.971 1.00 80.75 143 LEU A N 1
ATOM 1059 C CA . LEU A 1 143 ? 26.329 11.701 -16.530 1.00 80.75 143 LEU A CA 1
ATOM 1060 C C . LEU A 1 143 ? 26.262 11.833 -18.057 1.00 80.75 143 LEU A C 1
ATOM 1062 O O . LEU A 1 143 ? 25.389 12.517 -18.583 1.00 80.75 143 LEU A O 1
ATOM 1066 N N . GLN A 1 144 ? 27.199 11.204 -18.770 1.00 65.62 144 GLN A N 1
ATOM 1067 C CA . GLN A 1 144 ? 27.046 10.962 -20.207 1.00 65.62 144 GLN A CA 1
ATOM 1068 C C . GLN A 1 144 ? 26.064 9.808 -20.396 1.00 65.62 144 GLN A C 1
ATOM 1070 O O . GLN A 1 144 ? 26.185 8.789 -19.712 1.00 65.62 144 GLN A O 1
ATOM 1075 N N . GLU A 1 145 ? 25.113 9.956 -21.322 1.00 59.56 145 GLU A N 1
ATOM 1076 C CA . GLU A 1 145 ? 24.309 8.825 -21.780 1.00 59.56 145 GLU A CA 1
ATOM 1077 C C . GLU A 1 145 ? 25.268 7.718 -22.236 1.00 59.56 145 GLU A C 1
ATOM 1079 O O . GLU A 1 145 ? 26.098 7.923 -23.126 1.00 59.56 145 GLU A O 1
ATOM 1084 N N . ALA A 1 146 ? 25.195 6.558 -21.582 1.00 56.47 146 ALA A N 1
ATOM 1085 C CA . ALA A 1 146 ? 25.789 5.350 -22.121 1.00 56.47 146 ALA A CA 1
ATOM 1086 C C . ALA A 1 146 ? 24.988 5.006 -23.383 1.00 56.47 146 ALA A C 1
ATOM 1088 O O . ALA A 1 146 ? 23.888 4.464 -23.283 1.00 56.47 146 ALA A O 1
ATOM 1089 N N . GLY A 1 147 ? 25.501 5.444 -24.536 1.00 43.41 147 GLY A N 1
ATOM 1090 C CA . GLY A 1 147 ? 24.978 5.079 -25.852 1.00 43.41 147 GLY A CA 1
ATOM 1091 C C . GLY A 1 147 ? 25.056 3.583 -26.117 1.00 43.41 147 GLY A C 1
ATOM 1092 O O . GLY A 1 147 ? 25.948 2.918 -25.540 1.00 43.41 147 GLY A O 1
#

Secondary structure (DSSP, 8-state):
--HHHHHHHHHHSSHHHHHHSS-S-HHHHHHHHHTT-HHHHHHHHHHHHHHHHHHHHHHHHHTS-SEEEE-HHHHHH-HHHHHHHHHTTGGGT----HHHHHH--TT--EE-SPTT-SSEEEE----HHHHHHHHHHHHTT-S----

pLDDT: mean 94.96, std 7.33, range [43.41, 98.69]

Organism: NCBI:txid547045

Foldseek 3Di:
DDPVVVVCCVPPCDQLCVQQVPDPDLVVLVVVVVVPRPSSVVSLLVVLVVLLVVVVVCCVVVVAALEAEFEDDCSQAPLPSLQSNQVSVVVSQRAFDSVLSVVRHDQRWDWGGPPPGPSTYIYDYDDVVVVVVVVVCVVVVVDDPPD

Sequence (147 aa):
MNIEQVDEMLNKKSGLLGISELSNDCRTLEIAADEGHEGARLALEVMTYRLAKYIASMSVACGGIDALVFTGGIGENSRNIRAKTVAYLDYLGLHIDTKANMEKRYGNSGIISPTGSMPAVLVVPTNEELMIALDTAALAGFLQEAG

InterPro domains:
  IPR000890 Aliphatic acid kinase, short-chain [PF00871] (1-133)
  IPR000890 Aliphatic acid kinase, short-chain [PR00471] (43-56)
  IPR000890 Aliphatic acid kinase, short-chain [PR00471] (65-81)
  IPR000890 Aliphatic acid kinase, short-chain [PR00471] (121-133)
  IPR000890 Aliphatic acid kinase, short-chain [PTHR21060] (1-141)
  IPR043129 ATPase, nucleotide binding domain [SSF53067] (1-140)